Protein AF-D8UCC0-F1 (afdb_monomer_lite)

Foldseek 3Di:
DDAAEQAAEDEQAEQAEQQQYDANYAEYENHYRYENHEDDEHYAEYEQAQDYENHEEDYQYAEYENANDYEQYAEYEQYADYEQHADYEQYAEYENYADDEQYADDEQYAEYEQYNYYYNYNDYYNHNYYYNHD

Radius of gyration: 13.72 Å; chains: 1; bounding box: 31×26×38 Å

Organism: NCBI:txid3068

pLDDT: mean 90.69, std 4.72, range [57.62, 96.19]

Structure (mmCIF, N/CA/C/O backbone):
data_AF-D8UCC0-F1
#
_entry.id   AF-D8UCC0-F1
#
loop_
_atom_site.group_PDB
_atom_site.id
_atom_site.type_symbol
_atom_site.label_atom_id
_atom_site.label_alt_id
_atom_site.label_comp_id
_atom_site.label_asym_id
_atom_site.label_entity_id
_atom_site.label_seq_id
_atom_site.pdbx_PDB_ins_code
_atom_site.Cartn_x
_atom_site.Cartn_y
_atom_site.Cartn_z
_atom_site.occupancy
_atom_site.B_iso_or_equiv
_atom_site.auth_seq_id
_atom_site.auth_comp_id
_atom_site.auth_asym_id
_atom_site.auth_atom_id
_atom_site.pdbx_PDB_model_num
ATOM 1 N N . VAL A 1 1 ? -6.027 12.493 14.017 1.00 57.62 1 VAL A N 1
ATOM 2 C CA . VAL A 1 1 ? -4.612 12.749 14.387 1.00 57.62 1 VAL A CA 1
ATOM 3 C C . VAL A 1 1 ? -4.186 11.869 15.544 1.00 57.62 1 VAL A C 1
ATOM 5 O O . VAL A 1 1 ? -4.308 12.263 16.698 1.00 57.62 1 VAL A O 1
ATOM 8 N N . THR A 1 2 ? -3.710 10.662 15.244 1.00 75.06 2 THR A N 1
ATOM 9 C CA . THR A 1 2 ? -3.069 9.787 16.236 1.00 75.06 2 THR A CA 1
ATOM 10 C C . THR A 1 2 ? -1.555 9.950 16.158 1.00 75.06 2 THR A C 1
ATOM 12 O O . THR A 1 2 ? -0.984 9.911 15.066 1.00 75.06 2 THR A O 1
ATOM 15 N N . CYS A 1 3 ? -0.914 10.117 17.313 1.00 74.94 3 CYS A N 1
ATOM 16 C CA . CYS A 1 3 ? 0.534 10.030 17.465 1.00 74.94 3 CYS A CA 1
ATOM 17 C C . CYS A 1 3 ? 0.830 8.862 18.408 1.00 74.94 3 CYS A C 1
ATOM 19 O O . CYS A 1 3 ? 0.301 8.838 19.519 1.00 74.94 3 CYS A O 1
ATOM 21 N N . THR A 1 4 ? 1.638 7.902 17.968 1.00 82.81 4 THR A N 1
ATOM 22 C CA . THR A 1 4 ? 2.013 6.716 18.752 1.00 82.81 4 THR A CA 1
ATOM 23 C C . THR A 1 4 ? 3.527 6.545 18.713 1.00 82.81 4 THR A C 1
ATOM 25 O O . THR A 1 4 ? 4.110 6.526 17.631 1.00 82.81 4 THR A O 1
ATOM 28 N N . THR A 1 5 ? 4.144 6.409 19.880 1.00 87.62 5 THR A N 1
ATOM 29 C CA . THR A 1 5 ? 5.589 6.216 20.058 1.00 87.62 5 THR A CA 1
ATOM 30 C C . THR A 1 5 ? 5.791 5.117 21.096 1.00 87.62 5 THR A C 1
ATOM 32 O O . THR A 1 5 ? 4.956 4.988 21.994 1.00 87.62 5 THR A O 1
ATOM 35 N N . ASP A 1 6 ? 6.857 4.330 20.955 1.00 86.44 6 ASP A N 1
ATOM 36 C CA . ASP A 1 6 ? 7.234 3.233 21.855 1.00 86.44 6 ASP A CA 1
ATOM 37 C C . ASP A 1 6 ? 6.126 2.182 22.039 1.00 86.44 6 ASP A C 1
ATOM 39 O O . ASP A 1 6 ? 5.726 1.847 23.159 1.00 86.44 6 ASP A O 1
ATOM 43 N N . VAL A 1 7 ? 5.599 1.650 20.929 1.00 88.44 7 VAL A N 1
ATOM 44 C CA . VAL A 1 7 ? 4.521 0.652 20.977 1.00 88.44 7 VAL A CA 1
ATOM 45 C C . VAL A 1 7 ? 5.034 -0.739 20.626 1.00 88.44 7 VAL A C 1
ATOM 47 O O . VAL A 1 7 ? 5.481 -1.017 19.516 1.00 88.44 7 VAL A O 1
ATOM 50 N N . THR A 1 8 ? 4.910 -1.669 21.569 1.00 90.19 8 THR A N 1
ATOM 51 C CA . THR A 1 8 ? 5.304 -3.066 21.353 1.00 90.19 8 THR A 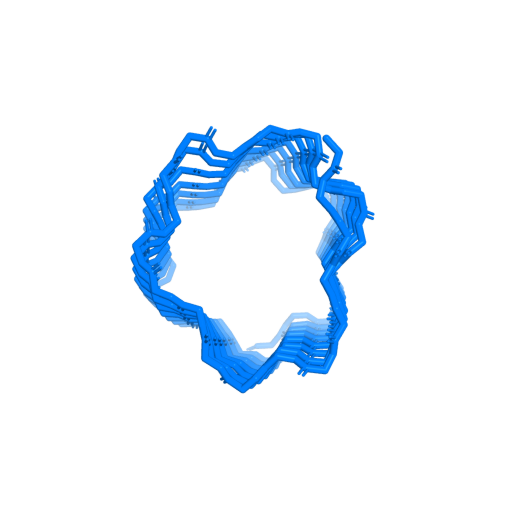CA 1
ATOM 52 C C . THR A 1 8 ? 4.340 -3.791 20.415 1.00 90.19 8 THR A C 1
ATOM 54 O O . THR A 1 8 ? 4.768 -4.451 19.467 1.00 90.19 8 THR A O 1
ATOM 57 N N . HIS A 1 9 ? 3.034 -3.644 20.639 1.00 87.00 9 HIS A N 1
ATOM 58 C CA . HIS A 1 9 ? 2.003 -4.365 19.898 1.00 87.00 9 HIS A CA 1
ATOM 59 C C . HIS A 1 9 ? 0.778 -3.499 19.636 1.00 87.00 9 HIS A C 1
ATOM 61 O O . HIS A 1 9 ? 0.175 -2.976 20.569 1.00 87.00 9 HIS A O 1
ATOM 67 N N . ILE A 1 10 ? 0.377 -3.421 18.368 1.00 89.38 10 ILE A N 1
ATOM 68 C CA . ILE A 1 10 ? -0.921 -2.892 17.948 1.00 89.38 10 ILE A CA 1
ATOM 69 C C . ILE A 1 10 ? -1.621 -3.952 17.098 1.00 89.38 10 ILE A C 1
ATOM 71 O O . ILE A 1 10 ? -1.012 -4.523 16.194 1.00 89.38 10 ILE A O 1
ATOM 75 N N . THR A 1 11 ? -2.887 -4.224 17.393 1.00 89.88 11 THR A N 1
ATOM 76 C CA . THR A 1 11 ? -3.728 -5.157 16.633 1.00 89.88 11 THR A CA 1
ATOM 77 C C . THR A 1 11 ? -5.053 -4.486 16.283 1.00 89.88 11 THR A C 1
ATOM 79 O O . THR A 1 11 ? -5.450 -3.513 16.931 1.00 89.88 11 THR A O 1
ATOM 82 N N . ASP A 1 12 ? -5.730 -5.001 15.258 1.00 87.38 12 ASP A N 1
ATOM 83 C CA . ASP A 1 12 ? -7.105 -4.640 14.887 1.00 87.38 12 ASP A CA 1
ATOM 84 C C . ASP A 1 12 ? -7.328 -3.144 14.580 1.00 87.38 12 ASP A C 1
ATOM 86 O O . ASP A 1 12 ? -8.389 -2.572 14.866 1.00 87.38 12 ASP A O 1
ATOM 90 N N . ILE A 1 13 ? -6.345 -2.473 13.965 1.00 88.38 13 ILE A N 1
ATOM 91 C CA . ILE A 1 13 ? -6.499 -1.064 13.577 1.00 88.38 13 ILE A CA 1
ATOM 92 C C . ILE A 1 13 ? -7.522 -0.969 12.448 1.00 88.38 13 ILE A C 1
ATOM 94 O O . ILE A 1 13 ? -7.273 -1.391 11.322 1.00 88.38 13 ILE A O 1
ATOM 98 N N . THR A 1 14 ? -8.663 -0.342 12.720 1.00 89.38 14 THR A N 1
ATOM 99 C CA . THR A 1 14 ? -9.748 -0.211 11.744 1.00 89.38 14 THR A CA 1
ATOM 100 C C . THR A 1 14 ? -10.145 1.246 11.544 1.00 89.38 14 THR A C 1
ATOM 102 O O . THR A 1 14 ? -10.482 1.931 12.504 1.00 89.38 14 THR A O 1
ATOM 105 N N . ARG A 1 15 ? -10.197 1.698 10.281 1.00 87.81 15 ARG A N 1
ATOM 106 C CA . ARG A 1 15 ? -10.675 3.041 9.876 1.00 87.81 15 ARG A CA 1
ATOM 107 C C . ARG A 1 15 ? -9.924 4.192 10.559 1.00 87.81 15 ARG A C 1
ATOM 109 O O . ARG A 1 15 ? -10.553 5.141 11.022 1.00 87.81 15 ARG A O 1
ATOM 116 N N . ASN A 1 16 ? -8.600 4.106 10.631 1.00 88.12 16 ASN A N 1
ATOM 117 C CA . ASN A 1 16 ? -7.801 5.186 11.198 1.00 88.12 16 ASN A CA 1
ATOM 118 C C . ASN A 1 16 ? -7.526 6.267 10.139 1.00 88.12 16 ASN A C 1
ATOM 120 O O . ASN A 1 16 ? -7.152 5.940 9.013 1.00 88.12 16 ASN A O 1
ATOM 124 N N . THR A 1 17 ? -7.708 7.535 10.501 1.00 88.44 17 THR A N 1
ATOM 125 C CA . THR A 1 17 ? -7.497 8.690 9.616 1.00 88.44 17 THR A CA 1
ATOM 126 C C . THR A 1 17 ? -6.574 9.709 10.280 1.00 88.44 17 THR A C 1
ATOM 128 O O . THR A 1 17 ? -6.525 9.827 11.513 1.00 88.44 17 THR A O 1
ATOM 131 N N . ASP A 1 18 ? -5.850 10.468 9.461 1.00 87.75 18 ASP A N 1
ATOM 132 C CA . ASP A 1 18 ? -4.891 11.491 9.885 1.00 87.75 18 ASP A CA 1
ATOM 133 C C . ASP A 1 18 ? -3.791 10.927 10.809 1.00 87.75 18 ASP A C 1
ATOM 135 O O . ASP A 1 18 ? -3.596 11.391 11.938 1.00 87.75 18 ASP A O 1
ATOM 139 N N . VAL A 1 19 ? -3.068 9.891 10.386 1.00 89.00 19 VAL A N 1
ATOM 140 C CA . VAL A 1 19 ? -1.969 9.316 11.181 1.00 89.00 19 VAL A CA 1
ATOM 141 C C . VAL A 1 19 ? -0.700 10.129 10.955 1.00 89.00 19 VAL A C 1
ATOM 143 O O . VAL A 1 19 ? 0.010 9.949 9.971 1.00 89.00 19 VAL A O 1
ATOM 146 N N . ASN A 1 20 ? -0.378 11.038 11.875 1.00 84.12 20 ASN A N 1
ATOM 147 C CA . ASN A 1 20 ? 0.717 11.982 11.636 1.00 84.12 20 ASN A CA 1
ATOM 148 C C . ASN A 1 20 ? 2.104 11.435 11.975 1.00 84.12 20 ASN A C 1
ATOM 150 O O . ASN A 1 20 ? 3.084 11.786 11.315 1.00 84.12 20 ASN A O 1
ATOM 154 N N . ARG A 1 21 ? 2.215 10.652 13.050 1.00 84.44 21 ARG A N 1
ATOM 155 C CA . ARG A 1 21 ? 3.510 10.184 13.541 1.00 84.44 21 ARG A CA 1
ATOM 156 C C . ARG A 1 21 ? 3.360 8.868 14.286 1.00 84.44 21 ARG A C 1
ATOM 158 O O . ARG A 1 21 ? 2.817 8.836 15.388 1.00 84.44 21 ARG A O 1
ATOM 165 N N . THR A 1 22 ? 3.919 7.827 13.697 1.00 89.75 22 THR A N 1
ATOM 166 C CA . THR A 1 22 ? 4.081 6.524 14.328 1.00 89.75 22 THR A CA 1
ATOM 167 C C . THR A 1 22 ? 5.564 6.182 14.317 1.00 89.75 22 THR A C 1
ATOM 169 O O . THR A 1 22 ? 6.159 6.122 13.243 1.00 89.75 22 THR A O 1
ATOM 172 N N . THR A 1 23 ? 6.163 6.044 15.499 1.00 90.94 23 THR A N 1
ATOM 173 C CA . THR A 1 23 ? 7.580 5.680 15.662 1.00 90.94 23 THR A CA 1
ATOM 174 C C . THR A 1 23 ? 7.728 4.527 16.642 1.00 90.94 23 THR A C 1
ATOM 176 O O . THR A 1 23 ? 6.851 4.322 17.485 1.00 90.94 23 THR A O 1
ATOM 179 N N . ASP A 1 24 ? 8.829 3.789 16.524 1.00 89.50 24 ASP A N 1
ATOM 180 C CA . ASP A 1 24 ? 9.244 2.749 17.470 1.00 89.50 24 ASP A CA 1
ATOM 181 C C . ASP A 1 24 ? 8.163 1.677 17.678 1.00 89.50 24 ASP A C 1
ATOM 183 O O . ASP A 1 24 ? 7.764 1.359 18.803 1.00 89.50 24 ASP A O 1
ATOM 187 N N . VAL A 1 25 ? 7.637 1.139 16.569 1.00 92.12 25 VAL A N 1
ATOM 188 C CA . VAL A 1 25 ? 6.594 0.106 16.611 1.00 92.12 25 VAL A CA 1
ATOM 189 C C . VAL A 1 25 ? 7.186 -1.267 16.342 1.00 92.12 25 VAL A C 1
ATOM 191 O O . VAL A 1 25 ? 7.654 -1.573 15.245 1.00 92.12 25 VAL A O 1
ATOM 194 N N . THR A 1 26 ? 7.117 -2.150 17.337 1.00 91.62 26 THR A N 1
ATOM 195 C CA . THR A 1 26 ? 7.675 -3.502 17.189 1.00 91.62 26 THR A CA 1
ATOM 196 C C . THR A 1 26 ? 6.777 -4.391 16.327 1.00 91.62 26 THR A C 1
ATOM 198 O O . THR A 1 26 ? 7.259 -5.057 15.409 1.00 91.62 26 THR A O 1
ATOM 201 N N . ARG A 1 27 ? 5.462 -4.423 16.581 1.00 88.12 27 ARG A N 1
ATOM 202 C CA . ARG A 1 27 ? 4.534 -5.235 15.783 1.00 88.12 27 ARG A CA 1
ATOM 203 C C . ARG A 1 27 ? 3.187 -4.556 15.589 1.00 88.12 27 ARG A C 1
ATOM 205 O O . ARG A 1 27 ? 2.539 -4.177 16.560 1.00 88.12 27 ARG A O 1
ATOM 212 N N . THR A 1 28 ? 2.742 -4.507 14.339 1.00 92.25 28 THR A N 1
ATOM 213 C CA . THR A 1 28 ? 1.371 -4.141 13.969 1.00 92.25 28 THR A CA 1
ATOM 214 C C . THR A 1 28 ? 0.732 -5.271 13.169 1.00 92.25 28 THR A C 1
ATOM 216 O O . THR A 1 28 ? 1.350 -5.749 12.218 1.00 92.25 28 THR A O 1
ATOM 219 N N . THR A 1 29 ? -0.477 -5.696 13.533 1.00 92.19 29 THR A N 1
ATOM 220 C CA . THR A 1 29 ? -1.269 -6.662 12.749 1.00 92.19 29 THR A CA 1
ATOM 221 C C . THR A 1 29 ? -2.674 -6.139 12.471 1.00 92.19 29 THR A C 1
ATOM 223 O O . THR A 1 29 ? -3.164 -5.256 13.182 1.00 92.19 29 THR A O 1
ATOM 226 N N . ASP A 1 30 ? -3.311 -6.684 11.435 1.00 89.06 30 ASP A N 1
ATOM 227 C CA . ASP A 1 30 ? -4.724 -6.466 11.106 1.00 89.06 30 ASP A CA 1
ATOM 228 C C . ASP A 1 30 ? -5.071 -4.986 10.867 1.00 89.06 30 ASP A C 1
ATOM 230 O O . ASP A 1 30 ? -6.000 -4.425 11.456 1.00 89.06 30 ASP A O 1
ATOM 234 N N . VAL A 1 31 ? -4.307 -4.321 9.993 1.00 91.94 31 VAL A N 1
ATOM 235 C CA . VAL A 1 31 ? -4.528 -2.908 9.654 1.00 91.94 31 VAL A CA 1
ATOM 236 C C . VAL A 1 31 ? -5.478 -2.791 8.474 1.00 91.94 31 VAL A C 1
ATOM 238 O O . VAL A 1 31 ? -5.161 -3.108 7.322 1.00 91.94 31 VAL A O 1
ATOM 241 N N . THR A 1 32 ? -6.657 -2.240 8.742 1.00 90.88 32 THR A N 1
ATOM 242 C CA . THR A 1 32 ? -7.693 -2.041 7.739 1.00 90.88 32 THR A CA 1
ATOM 243 C C . THR A 1 32 ? -8.077 -0.570 7.600 1.00 90.88 32 THR A C 1
ATOM 245 O O . THR A 1 32 ? -8.506 0.100 8.540 1.00 90.88 32 THR A O 1
ATOM 248 N N . ARG A 1 33 ? -8.023 -0.076 6.356 1.00 89.69 33 ARG A N 1
ATOM 249 C CA . ARG A 1 33 ? -8.525 1.250 5.955 1.00 89.69 33 ARG A CA 1
ATOM 250 C C . ARG A 1 33 ? -7.857 2.402 6.713 1.00 89.69 33 ARG A C 1
ATOM 252 O O . ARG A 1 33 ? -8.537 3.160 7.399 1.00 89.69 33 ARG A O 1
ATOM 259 N N . THR A 1 34 ? -6.554 2.534 6.547 1.00 92.00 34 THR A N 1
ATOM 260 C CA . THR A 1 34 ? -5.772 3.694 6.982 1.00 92.00 34 THR A CA 1
ATOM 261 C C . THR A 1 34 ? -5.720 4.747 5.875 1.00 92.00 34 THR A C 1
ATOM 263 O O . THR A 1 34 ? -5.454 4.402 4.723 1.00 92.00 34 THR A O 1
ATOM 266 N N . THR A 1 35 ? -5.981 6.011 6.205 1.00 91.50 35 THR A N 1
ATOM 267 C CA . THR A 1 35 ? -5.831 7.150 5.277 1.00 91.50 35 THR A CA 1
ATOM 268 C C . THR A 1 35 ? -5.026 8.271 5.922 1.00 91.50 35 THR A C 1
ATOM 270 O O . THR A 1 35 ? -4.943 8.349 7.153 1.00 91.50 35 THR A O 1
ATOM 273 N N . ASP A 1 36 ? -4.445 9.130 5.087 1.00 90.00 36 ASP A N 1
ATOM 274 C CA . ASP A 1 36 ? -3.747 10.354 5.494 1.00 90.00 36 ASP A CA 1
ATOM 275 C C . ASP A 1 36 ? -2.600 10.064 6.475 1.00 90.00 36 ASP A C 1
ATOM 277 O O . ASP A 1 36 ? -2.567 10.537 7.616 1.00 90.00 36 ASP A O 1
ATOM 281 N N . VAL A 1 37 ? -1.666 9.212 6.046 1.00 92.56 37 VAL A N 1
ATOM 282 C CA . VAL A 1 37 ? -0.519 8.788 6.854 1.00 92.56 37 VAL A CA 1
ATOM 283 C C . VAL A 1 37 ? 0.691 9.657 6.523 1.00 92.56 37 VAL A C 1
ATOM 285 O O . VAL A 1 37 ? 1.337 9.498 5.488 1.00 92.56 37 VAL A O 1
ATOM 288 N N . THR A 1 38 ? 1.062 10.556 7.427 1.00 91.75 38 THR A N 1
ATOM 289 C CA . THR A 1 38 ? 2.165 11.494 7.183 1.00 91.75 38 THR A CA 1
ATOM 290 C C . THR A 1 38 ? 3.530 10.854 7.423 1.00 91.75 38 THR A C 1
ATOM 292 O O . THR A 1 38 ? 4.461 11.060 6.640 1.00 91.75 38 THR A O 1
ATOM 295 N N . ARG A 1 39 ? 3.698 10.095 8.516 1.00 89.25 39 ARG A N 1
ATOM 296 C CA . ARG A 1 39 ? 5.012 9.541 8.864 1.00 89.25 39 ARG A CA 1
ATOM 297 C C . ARG A 1 39 ? 4.942 8.271 9.701 1.00 89.25 39 ARG A C 1
ATOM 299 O O . ARG A 1 39 ? 4.458 8.297 10.833 1.00 89.25 39 ARG A O 1
ATOM 306 N N . ILE A 1 40 ? 5.527 7.210 9.160 1.00 92.38 40 ILE A N 1
ATOM 307 C CA . ILE A 1 40 ? 5.826 5.961 9.860 1.00 92.38 40 ILE A CA 1
ATOM 308 C C . ILE A 1 40 ? 7.344 5.760 9.831 1.00 92.38 40 ILE A C 1
ATOM 310 O O . ILE A 1 40 ? 7.958 5.884 8.770 1.00 92.38 40 ILE A O 1
ATOM 314 N N . THR A 1 41 ? 7.945 5.501 10.988 1.00 92.38 41 THR A N 1
ATOM 315 C CA . THR A 1 41 ? 9.396 5.303 11.145 1.00 92.38 41 THR A CA 1
ATOM 316 C C . THR A 1 41 ? 9.647 4.191 12.162 1.00 92.38 41 THR A C 1
ATOM 318 O O . THR A 1 41 ? 8.804 3.970 13.032 1.00 92.38 41 THR A O 1
ATOM 321 N N . ASP A 1 42 ? 10.776 3.496 12.048 1.00 91.31 42 ASP A N 1
ATOM 322 C CA . ASP A 1 42 ? 11.243 2.487 13.007 1.00 91.31 42 ASP A CA 1
ATOM 323 C C . ASP A 1 42 ? 10.212 1.376 13.271 1.00 91.31 42 ASP A C 1
ATOM 325 O O . ASP A 1 42 ? 9.805 1.120 14.410 1.00 91.31 42 ASP A O 1
ATOM 329 N N . VAL A 1 43 ? 9.748 0.714 12.202 1.00 93.62 43 VAL A N 1
ATOM 330 C CA . VAL A 1 43 ? 8.777 -0.384 12.321 1.00 93.62 43 VAL A CA 1
ATOM 331 C C . VAL A 1 43 ? 9.429 -1.731 12.060 1.00 93.62 43 VAL A C 1
ATOM 333 O O . VAL A 1 43 ? 9.878 -2.043 10.957 1.00 93.62 43 VAL A O 1
ATOM 336 N N . THR A 1 44 ? 9.422 -2.592 13.076 1.00 94.06 44 THR A N 1
ATOM 33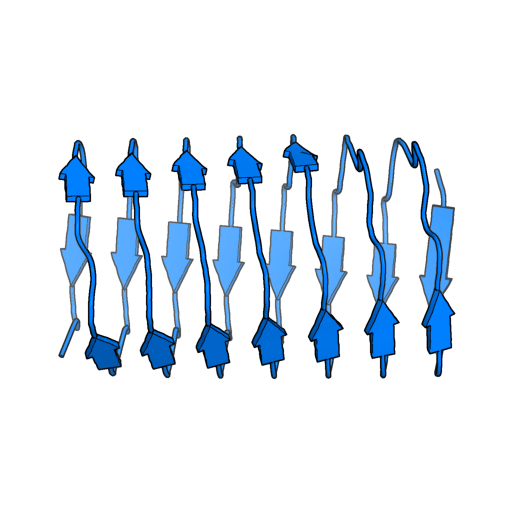7 C CA . THR A 1 44 ? 10.041 -3.918 12.953 1.00 94.06 44 THR A CA 1
ATOM 338 C C . THR A 1 44 ? 9.168 -4.885 12.148 1.00 94.06 44 THR A C 1
ATOM 340 O O . THR A 1 44 ? 9.673 -5.601 11.283 1.00 94.06 44 THR A O 1
ATOM 343 N N . CYS A 1 45 ? 7.858 -4.937 12.400 1.00 89.88 45 CYS A N 1
ATOM 344 C CA . CYS A 1 45 ? 6.972 -5.870 11.706 1.00 89.88 45 CYS A CA 1
ATOM 345 C C . CYS A 1 45 ? 5.571 -5.297 11.485 1.00 89.88 45 CYS A C 1
ATOM 347 O O . CYS A 1 45 ? 4.914 -4.860 12.432 1.00 89.88 45 CYS A O 1
ATOM 349 N N . ILE A 1 46 ? 5.088 -5.397 10.248 1.00 93.62 46 ILE A N 1
ATOM 350 C CA . ILE A 1 46 ? 3.694 -5.146 9.870 1.00 93.62 46 ILE A CA 1
ATOM 351 C C . ILE A 1 46 ? 3.154 -6.380 9.143 1.00 93.62 46 ILE A C 1
ATOM 353 O O . ILE A 1 46 ? 3.817 -6.911 8.250 1.00 93.62 46 ILE A O 1
ATOM 357 N N . THR A 1 47 ? 1.960 -6.826 9.515 1.00 93.62 47 THR A N 1
ATOM 358 C CA . THR A 1 47 ? 1.276 -7.960 8.878 1.00 93.62 47 THR A CA 1
ATOM 359 C C . THR A 1 47 ? -0.190 -7.609 8.628 1.00 93.62 47 THR A C 1
ATOM 361 O O . THR A 1 47 ? -0.760 -6.806 9.369 1.00 93.62 47 THR A O 1
ATOM 364 N N . ASP A 1 48 ? -0.779 -8.180 7.577 1.00 91.81 48 ASP A N 1
ATOM 365 C CA . ASP A 1 48 ? -2.201 -8.060 7.231 1.00 91.81 48 ASP A CA 1
ATOM 366 C C . ASP A 1 48 ? -2.663 -6.611 6.991 1.00 91.81 48 ASP A C 1
ATOM 368 O O . ASP A 1 48 ? -3.497 -6.056 7.712 1.00 91.81 48 ASP A O 1
ATOM 372 N N . VAL A 1 49 ? -2.131 -5.972 5.943 1.00 94.62 49 VAL A N 1
ATOM 373 C CA . VAL A 1 49 ? -2.511 -4.603 5.552 1.00 94.62 49 VAL A CA 1
ATOM 374 C C . VAL A 1 49 ? -3.437 -4.641 4.348 1.00 94.62 49 VAL A C 1
ATOM 376 O O . VAL A 1 49 ? -3.008 -4.823 3.207 1.00 94.62 49 VAL A O 1
ATOM 379 N N . THR A 1 50 ? -4.731 -4.404 4.555 1.00 93.31 50 THR A N 1
ATOM 380 C CA . THR A 1 50 ? -5.686 -4.520 3.441 1.00 93.31 50 THR A CA 1
ATOM 381 C C . THR A 1 50 ? -5.746 -3.260 2.575 1.00 93.31 50 THR A C 1
ATOM 383 O O . THR A 1 50 ? -5.906 -3.345 1.355 1.00 93.31 50 THR A O 1
ATOM 386 N N . ARG A 1 51 ? -5.708 -2.067 3.184 1.00 90.44 51 ARG A N 1
ATOM 387 C CA . ARG A 1 51 ? -5.908 -0.790 2.477 1.00 90.44 51 ARG A CA 1
ATOM 388 C C . ARG A 1 51 ? -5.242 0.365 3.215 1.00 90.44 51 ARG A C 1
ATOM 390 O O . ARG A 1 51 ? -5.764 0.767 4.254 1.00 90.44 51 ARG A O 1
ATOM 397 N N . THR A 1 52 ? -4.230 0.947 2.586 1.00 93.38 52 THR A N 1
ATOM 398 C CA . THR A 1 52 ? -3.631 2.222 2.993 1.00 93.38 52 THR A CA 1
ATOM 399 C C . THR A 1 52 ? -3.655 3.191 1.814 1.00 93.38 52 THR A C 1
ATOM 401 O O . THR A 1 52 ? -3.337 2.782 0.695 1.00 93.38 52 THR A O 1
ATOM 404 N N . THR A 1 53 ? -4.064 4.437 2.043 1.00 93.62 53 THR A N 1
ATOM 405 C CA . THR A 1 53 ? -4.023 5.513 1.037 1.00 93.62 53 THR A CA 1
ATOM 406 C C . THR A 1 53 ? -3.351 6.754 1.608 1.00 93.62 53 THR A C 1
ATOM 408 O O . THR A 1 53 ? -3.291 6.913 2.831 1.00 93.62 53 THR A O 1
ATOM 411 N N . ASP A 1 54 ? -2.855 7.614 0.720 1.00 92.69 54 ASP A N 1
ATOM 412 C CA . ASP A 1 54 ? -2.325 8.941 1.047 1.00 92.69 54 ASP A CA 1
ATOM 413 C C . ASP A 1 54 ? -1.165 8.869 2.050 1.00 92.69 54 ASP A C 1
ATOM 415 O O . ASP A 1 54 ? -1.209 9.416 3.156 1.00 92.69 54 ASP A O 1
ATOM 419 N N . VAL A 1 55 ? -0.114 8.135 1.673 1.00 95.00 55 VAL A N 1
ATOM 420 C CA . VAL A 1 55 ? 1.065 7.931 2.518 1.00 95.00 55 VAL A CA 1
ATOM 421 C C . VAL A 1 55 ? 2.188 8.863 2.092 1.00 95.00 55 VAL A C 1
ATOM 423 O O . VAL A 1 55 ? 2.789 8.719 1.029 1.00 95.00 55 VAL A O 1
ATOM 426 N N . THR A 1 56 ? 2.552 9.799 2.959 1.00 94.81 56 THR A N 1
ATOM 427 C CA . THR A 1 56 ? 3.642 10.733 2.659 1.00 94.81 56 THR A CA 1
ATOM 428 C C . THR A 1 56 ? 5.012 10.075 2.837 1.00 94.81 56 THR A C 1
ATOM 430 O O . THR A 1 56 ? 5.891 10.234 1.990 1.00 94.81 56 THR A O 1
ATOM 433 N N . CYS A 1 57 ? 5.237 9.341 3.930 1.00 91.06 57 CYS A N 1
ATOM 434 C CA . CYS A 1 57 ? 6.559 8.786 4.214 1.00 91.06 57 CYS A CA 1
ATOM 435 C C . CYS A 1 57 ? 6.507 7.510 5.059 1.00 91.06 57 CYS A C 1
ATOM 437 O O . CYS A 1 57 ? 5.942 7.505 6.156 1.00 91.06 57 CYS A O 1
ATOM 439 N N . ILE A 1 58 ? 7.191 6.472 4.577 1.00 94.69 58 ILE A N 1
ATOM 440 C CA . ILE A 1 58 ? 7.530 5.254 5.320 1.00 94.69 58 ILE A CA 1
ATOM 441 C C . ILE A 1 58 ? 9.052 5.111 5.314 1.00 94.69 58 ILE A C 1
ATOM 443 O O . ILE A 1 58 ? 9.669 5.196 4.251 1.00 94.69 58 ILE A O 1
ATOM 447 N N . MET A 1 59 ? 9.638 4.923 6.492 1.00 94.69 59 MET A N 1
ATOM 448 C CA . MET A 1 59 ? 11.079 4.757 6.685 1.00 94.69 59 MET A CA 1
ATOM 449 C C . MET A 1 59 ? 11.366 3.625 7.672 1.00 94.69 59 MET A C 1
ATOM 451 O O . MET A 1 59 ? 10.544 3.365 8.554 1.00 94.69 59 MET A O 1
ATOM 455 N N . ASP A 1 60 ? 12.529 2.992 7.526 1.00 93.19 60 ASP A N 1
ATOM 456 C CA . ASP A 1 60 ? 13.095 2.036 8.483 1.00 93.19 60 ASP A CA 1
ATOM 457 C C . ASP A 1 60 ? 12.149 0.865 8.797 1.00 93.19 60 ASP A C 1
ATOM 459 O O . ASP A 1 60 ? 11.817 0.572 9.950 1.00 93.19 60 ASP A O 1
ATOM 463 N N . VAL A 1 61 ? 11.672 0.192 7.744 1.00 95.69 61 VAL A N 1
ATOM 464 C CA . VAL A 1 61 ? 10.761 -0.951 7.882 1.00 95.69 61 VAL A CA 1
ATOM 465 C C . VAL A 1 61 ? 11.514 -2.255 7.689 1.00 95.69 61 VAL A C 1
ATOM 467 O O . VAL A 1 61 ? 11.951 -2.606 6.591 1.00 95.69 61 VAL A O 1
ATOM 470 N N . THR A 1 62 ? 11.615 -3.041 8.758 1.00 95.50 62 THR A N 1
ATOM 471 C CA . THR A 1 62 ? 12.336 -4.319 8.691 1.00 95.50 62 THR A CA 1
ATOM 472 C C . THR A 1 62 ? 11.529 -5.378 7.937 1.00 95.50 62 THR A C 1
ATOM 474 O O . THR A 1 62 ? 12.064 -6.064 7.064 1.00 95.50 62 THR A O 1
ATOM 477 N N . ARG A 1 63 ? 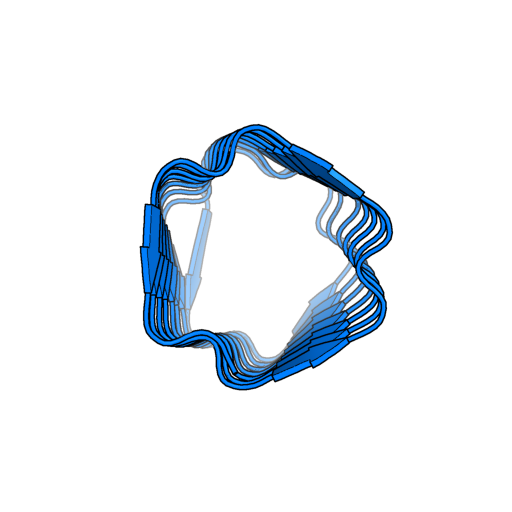10.234 -5.537 8.241 1.00 92.38 63 ARG A N 1
ATOM 478 C CA . ARG A 1 63 ? 9.399 -6.556 7.593 1.00 92.38 63 ARG A CA 1
ATOM 479 C C . ARG A 1 63 ? 7.956 -6.113 7.390 1.00 92.38 63 ARG A C 1
ATOM 481 O O . ARG A 1 63 ? 7.292 -5.684 8.331 1.00 92.38 63 ARG A O 1
ATOM 488 N N . THR A 1 64 ? 7.459 -6.326 6.177 1.00 94.88 64 THR A N 1
ATOM 489 C CA . THR A 1 64 ? 6.036 -6.242 5.820 1.00 94.88 64 THR A CA 1
ATOM 490 C C . THR A 1 64 ? 5.595 -7.528 5.133 1.00 94.88 64 THR A C 1
ATOM 492 O O . THR A 1 64 ? 6.334 -8.091 4.322 1.00 94.88 64 THR A O 1
ATOM 495 N N . THR A 1 65 ? 4.405 -8.008 5.479 1.00 94.81 65 THR A N 1
ATOM 496 C CA . THR A 1 65 ? 3.817 -9.224 4.905 1.00 94.81 65 THR A CA 1
ATOM 497 C C . THR A 1 65 ? 2.318 -9.013 4.703 1.00 94.81 65 THR A C 1
ATOM 499 O O . THR A 1 65 ? 1.704 -8.260 5.463 1.00 94.81 65 THR A O 1
ATOM 502 N N . ASP A 1 66 ? 1.751 -9.644 3.676 1.00 92.94 66 ASP A N 1
ATOM 503 C CA . ASP A 1 66 ? 0.315 -9.639 3.370 1.00 92.94 66 ASP A CA 1
ATOM 504 C C . ASP A 1 66 ? -0.255 -8.232 3.127 1.00 92.94 66 ASP A C 1
ATOM 506 O O . ASP A 1 66 ? -1.192 -7.760 3.779 1.00 92.94 66 ASP A O 1
ATOM 510 N N . VAL A 1 67 ? 0.322 -7.526 2.153 1.00 95.81 67 VAL A N 1
ATOM 511 C CA . VAL A 1 67 ? -0.119 -6.181 1.769 1.00 95.81 67 VAL A CA 1
ATOM 512 C C . VAL A 1 67 ? -1.049 -6.272 0.564 1.00 95.81 67 VAL A C 1
ATOM 514 O O . VAL A 1 67 ? -0.630 -6.421 -0.584 1.00 95.81 67 VAL A O 1
ATOM 517 N N . THR A 1 68 ? -2.351 -6.111 0.790 1.00 95.50 68 THR A N 1
ATOM 518 C CA . THR A 1 68 ? -3.334 -6.199 -0.298 1.00 95.50 68 THR A CA 1
ATOM 519 C C . THR A 1 68 ? -3.336 -4.949 -1.177 1.00 95.50 68 THR A C 1
ATOM 521 O O . THR A 1 68 ? -3.447 -5.045 -2.404 1.00 95.50 68 THR A O 1
ATOM 524 N N . ARG A 1 69 ? -3.279 -3.752 -0.577 1.00 92.00 69 ARG A N 1
ATOM 525 C CA . ARG A 1 69 ? -3.356 -2.509 -1.347 1.00 92.00 69 ARG A CA 1
ATOM 526 C C . ARG A 1 69 ? -2.736 -1.306 -0.656 1.00 92.00 69 ARG A C 1
ATOM 528 O O . ARG A 1 69 ? -3.198 -0.898 0.410 1.00 92.00 69 ARG A O 1
ATOM 535 N N . ILE A 1 70 ? -1.828 -0.656 -1.374 1.00 94.69 70 ILE A N 1
ATOM 536 C CA . ILE A 1 70 ? -1.312 0.672 -1.049 1.00 94.69 70 ILE A CA 1
ATOM 537 C C . ILE A 1 70 ? -1.475 1.580 -2.275 1.00 94.69 70 ILE A C 1
ATOM 539 O O . ILE A 1 70 ? -1.170 1.157 -3.393 1.00 94.69 70 ILE A O 1
ATOM 543 N N . THR A 1 71 ? -1.989 2.793 -2.073 1.00 94.06 71 THR A N 1
ATOM 544 C CA . THR A 1 71 ? -2.056 3.833 -3.113 1.00 94.06 71 THR A CA 1
ATOM 545 C C . THR A 1 71 ? -1.499 5.155 -2.601 1.00 94.06 71 THR A C 1
ATOM 547 O O . THR A 1 71 ? -1.491 5.388 -1.390 1.00 94.06 71 THR A O 1
ATOM 550 N N . ASP A 1 72 ? -1.049 5.995 -3.531 1.00 93.44 72 ASP A N 1
ATOM 551 C CA . ASP A 1 72 ? -0.655 7.384 -3.284 1.00 93.44 72 ASP A CA 1
ATOM 552 C C . ASP A 1 72 ? 0.493 7.492 -2.272 1.00 93.44 72 ASP A C 1
ATOM 554 O O . ASP A 1 72 ? 0.369 8.098 -1.204 1.00 93.44 72 ASP A O 1
ATOM 558 N N . VAL A 1 73 ? 1.627 6.855 -2.588 1.00 96.19 73 VAL A N 1
ATOM 559 C CA . VAL A 1 73 ? 2.813 6.872 -1.722 1.00 96.19 73 VAL A CA 1
ATOM 560 C C . VAL A 1 73 ? 3.852 7.836 -2.256 1.00 96.19 73 VAL A C 1
ATOM 562 O O . VAL A 1 73 ? 4.441 7.632 -3.316 1.00 96.19 73 VAL A O 1
ATOM 565 N N . THR A 1 74 ? 4.167 8.865 -1.479 1.00 96.06 74 THR A N 1
ATOM 566 C CA . THR A 1 74 ? 5.202 9.821 -1.885 1.00 96.06 74 THR A CA 1
ATOM 567 C C . THR A 1 74 ? 6.604 9.234 -1.709 1.00 96.06 74 THR A C 1
ATOM 569 O O . THR A 1 74 ? 7.450 9.372 -2.594 1.00 96.06 74 THR A O 1
ATOM 572 N N . ARG A 1 75 ? 6.886 8.570 -0.581 1.00 92.88 75 ARG A N 1
ATOM 573 C CA . ARG A 1 75 ? 8.230 8.046 -0.308 1.00 92.88 75 ARG A CA 1
ATOM 574 C C . ARG A 1 75 ? 8.240 6.788 0.552 1.00 92.88 75 ARG A C 1
ATOM 576 O O . ARG A 1 75 ? 7.642 6.759 1.627 1.00 92.88 75 ARG A O 1
ATOM 583 N N . ILE A 1 76 ? 9.022 5.813 0.100 1.00 95.38 76 ILE A N 1
ATOM 584 C CA . ILE A 1 76 ? 9.423 4.617 0.843 1.00 95.38 76 ILE A CA 1
ATOM 585 C C . ILE A 1 76 ? 10.953 4.567 0.864 1.00 95.38 76 ILE A C 1
ATOM 587 O O . ILE A 1 76 ? 11.586 4.734 -0.183 1.00 95.38 76 ILE A O 1
ATOM 591 N N . THR A 1 77 ? 11.546 4.375 2.038 1.00 94.81 77 THR A N 1
ATOM 592 C CA . THR A 1 77 ? 13.004 4.271 2.208 1.00 94.81 77 THR A CA 1
ATOM 593 C C . THR A 1 77 ? 13.333 3.209 3.258 1.00 94.81 77 THR A C 1
ATOM 595 O O . THR A 1 77 ? 12.540 3.007 4.179 1.00 94.81 77 THR A O 1
ATOM 598 N N . ASP A 1 78 ? 14.467 2.527 3.099 1.00 93.06 78 ASP A N 1
ATOM 599 C CA . ASP A 1 78 ? 15.018 1.564 4.061 1.00 93.06 78 ASP A CA 1
ATOM 600 C C . ASP A 1 78 ? 14.061 0.406 4.384 1.00 93.06 78 ASP A C 1
ATOM 602 O O . ASP A 1 78 ? 13.683 0.162 5.534 1.00 93.06 78 ASP A O 1
ATOM 606 N N . VAL A 1 79 ? 13.639 -0.330 3.349 1.00 95.44 79 VAL A N 1
ATOM 607 C CA . VAL A 1 79 ? 12.774 -1.506 3.521 1.00 95.44 79 VAL A CA 1
ATOM 608 C C . VAL A 1 79 ? 13.579 -2.784 3.360 1.00 95.44 79 VAL A C 1
ATOM 610 O O . VAL A 1 79 ? 14.022 -3.150 2.272 1.00 95.44 79 VAL A O 1
ATOM 613 N N . THR A 1 80 ? 13.737 -3.529 4.450 1.00 94.50 80 THR A N 1
ATOM 614 C CA . THR A 1 80 ? 14.564 -4.741 4.415 1.00 94.50 80 THR A CA 1
ATOM 615 C C . THR A 1 80 ? 13.834 -5.899 3.730 1.00 94.50 80 THR A C 1
ATOM 617 O O . THR A 1 80 ? 14.421 -6.617 2.921 1.00 94.50 80 THR A O 1
ATOM 620 N N . CYS A 1 81 ? 12.559 -6.127 4.049 1.00 90.88 81 CYS A N 1
ATOM 621 C CA . CYS A 1 81 ? 11.791 -7.250 3.510 1.00 90.88 81 CYS A CA 1
ATOM 622 C C . CYS A 1 81 ? 10.321 -6.887 3.287 1.00 90.88 81 CYS A C 1
ATOM 624 O O . CYS A 1 81 ? 9.623 -6.488 4.222 1.00 90.88 81 CYS A O 1
ATOM 626 N N . THR A 1 82 ? 9.837 -7.133 2.073 1.00 94.00 82 THR A N 1
ATOM 627 C CA . THR A 1 82 ? 8.412 -7.139 1.723 1.00 94.00 82 THR A CA 1
ATOM 628 C C . THR A 1 82 ? 8.045 -8.481 1.091 1.00 94.00 82 THR A C 1
ATOM 630 O O . THR A 1 82 ? 8.826 -9.059 0.327 1.00 94.00 82 THR A O 1
ATOM 633 N N . THR A 1 83 ? 6.884 -9.018 1.450 1.00 94.06 83 THR A N 1
ATOM 634 C CA . THR A 1 83 ? 6.363 -10.279 0.899 1.00 94.06 83 THR A CA 1
ATOM 635 C C . THR A 1 83 ? 4.851 -10.174 0.726 1.00 94.06 83 THR A C 1
ATOM 637 O O . THR A 1 83 ? 4.198 -9.473 1.502 1.00 94.06 83 THR A O 1
ATOM 640 N N . ASP A 1 84 ? 4.314 -10.837 -0.298 1.00 92.56 84 ASP A N 1
ATOM 641 C CA . ASP A 1 84 ? 2.878 -10.922 -0.588 1.00 92.56 84 ASP A CA 1
ATOM 642 C C . ASP A 1 84 ? 2.220 -9.550 -0.808 1.00 92.56 84 ASP A C 1
ATOM 644 O O . ASP A 1 84 ? 1.258 -9.157 -0.140 1.00 92.56 84 ASP A O 1
ATOM 648 N N . VAL A 1 85 ? 2.742 -8.784 -1.773 1.00 95.19 85 VAL A N 1
ATOM 649 C CA . VAL A 1 85 ? 2.176 -7.478 -2.143 1.00 95.19 85 VAL A CA 1
ATOM 650 C C . VAL A 1 85 ? 1.249 -7.640 -3.345 1.00 95.19 85 VAL A C 1
ATOM 652 O O . VAL A 1 85 ? 1.669 -7.789 -4.492 1.00 95.19 85 VAL A O 1
ATOM 655 N N . THR A 1 86 ? -0.060 -7.557 -3.123 1.00 94.38 86 THR A N 1
ATOM 656 C CA . THR A 1 86 ? -1.031 -7.724 -4.216 1.00 94.38 86 THR A CA 1
ATOM 657 C C . THR A 1 86 ? -1.089 -6.495 -5.128 1.00 94.38 86 THR A C 1
ATOM 659 O O . THR A 1 86 ? -1.211 -6.625 -6.351 1.00 94.38 86 THR A O 1
ATOM 662 N N . ARG A 1 87 ? -1.057 -5.281 -4.562 1.00 91.19 87 ARG A N 1
ATOM 663 C CA . ARG A 1 87 ? -1.167 -4.051 -5.355 1.00 91.19 87 ARG A CA 1
ATOM 664 C C . ARG A 1 87 ? -0.507 -2.838 -4.713 1.00 91.19 87 ARG A C 1
ATOM 666 O O . ARG A 1 87 ? -0.917 -2.403 -3.639 1.00 91.19 87 ARG A O 1
ATOM 673 N N . THR A 1 88 ? 0.367 -2.209 -5.481 1.00 93.75 88 THR A N 1
ATOM 674 C CA . THR A 1 88 ? 0.918 -0.874 -5.228 1.00 93.75 88 THR A CA 1
ATOM 675 C C . THR A 1 88 ? 0.644 0.021 -6.433 1.00 93.75 88 THR A C 1
ATOM 677 O O . THR A 1 88 ? 0.772 -0.414 -7.582 1.00 93.75 88 THR A O 1
ATOM 680 N N . THR A 1 89 ? 0.186 1.246 -6.191 1.00 93.31 89 THR A N 1
ATOM 681 C CA . THR A 1 89 ? -0.115 2.225 -7.249 1.00 93.31 89 THR A CA 1
ATOM 682 C C . THR A 1 89 ? 0.301 3.622 -6.798 1.00 93.31 89 THR A C 1
ATOM 684 O O . THR A 1 89 ? 0.248 3.897 -5.598 1.00 93.31 89 THR A O 1
ATOM 687 N N . ASP A 1 90 ? 0.723 4.466 -7.738 1.00 92.69 90 ASP A N 1
ATOM 688 C CA . ASP A 1 90 ? 1.078 5.871 -7.510 1.00 92.69 90 ASP A CA 1
ATOM 689 C C . ASP A 1 90 ? 2.213 6.036 -6.486 1.00 92.69 90 ASP A C 1
ATOM 691 O O . ASP A 1 90 ? 2.076 6.713 -5.464 1.00 92.69 90 ASP A O 1
ATOM 695 N N . VAL A 1 91 ? 3.351 5.377 -6.733 1.00 95.12 91 VAL A N 1
ATOM 696 C CA . VAL A 1 91 ? 4.536 5.485 -5.868 1.00 95.12 91 VAL A CA 1
ATOM 697 C C . VAL A 1 91 ? 5.536 6.458 -6.483 1.00 95.12 91 VAL A C 1
ATOM 699 O O . VAL A 1 91 ? 6.150 6.195 -7.514 1.00 95.12 91 VAL A O 1
ATOM 702 N N . THR A 1 92 ? 5.755 7.602 -5.841 1.00 94.50 92 THR A N 1
ATOM 703 C CA . THR A 1 92 ? 6.683 8.607 -6.383 1.00 94.50 92 THR A CA 1
ATOM 704 C C . THR A 1 92 ? 8.139 8.165 -6.225 1.00 94.50 92 THR A C 1
ATOM 706 O O . THR A 1 92 ? 8.925 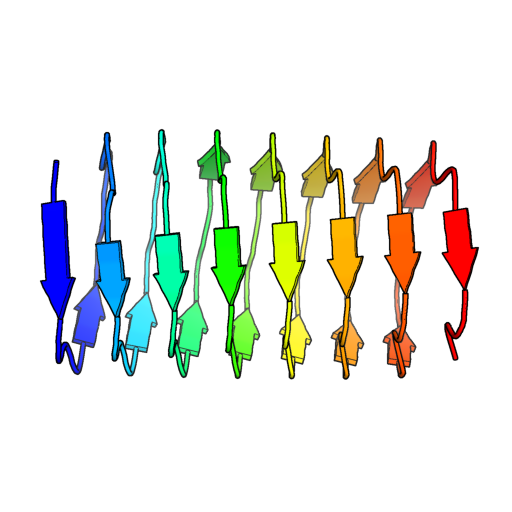8.275 -7.166 1.00 94.50 92 THR A O 1
ATOM 709 N N . ARG A 1 93 ? 8.530 7.650 -5.052 1.00 91.62 93 ARG A N 1
ATOM 710 C CA . ARG A 1 93 ? 9.913 7.223 -4.812 1.00 91.62 93 ARG A CA 1
ATOM 711 C C . ARG A 1 93 ? 10.020 6.013 -3.897 1.00 91.62 93 ARG A C 1
ATOM 713 O O . ARG A 1 93 ? 9.430 5.984 -2.817 1.00 91.62 93 ARG A O 1
ATOM 720 N N . THR A 1 94 ? 10.852 5.064 -4.301 1.00 93.69 94 THR A N 1
ATOM 721 C CA . THR A 1 94 ? 11.276 3.920 -3.496 1.00 93.69 94 THR A CA 1
ATOM 722 C C . THR A 1 94 ? 12.795 3.814 -3.541 1.00 93.69 94 THR A C 1
ATOM 724 O O . THR A 1 94 ? 13.378 3.838 -4.623 1.00 93.69 94 THR A O 1
ATOM 727 N N . THR A 1 95 ? 13.429 3.736 -2.375 1.00 93.38 95 THR A N 1
ATOM 728 C CA . THR A 1 95 ? 14.891 3.654 -2.246 1.00 93.38 95 THR A CA 1
ATOM 729 C C . THR A 1 95 ? 15.260 2.634 -1.171 1.00 93.38 95 THR A C 1
ATOM 731 O O . THR A 1 95 ? 14.484 2.453 -0.230 1.00 93.38 95 THR A O 1
ATOM 734 N N . ASP A 1 96 ? 16.407 1.973 -1.319 1.00 92.12 96 ASP A N 1
ATOM 735 C CA . ASP A 1 96 ? 16.988 1.059 -0.328 1.00 92.12 96 ASP A CA 1
ATOM 736 C C . ASP A 1 96 ? 16.057 -0.109 0.039 1.00 92.12 96 ASP A C 1
ATOM 738 O O . ASP A 1 96 ? 15.707 -0.333 1.202 1.00 92.12 96 ASP A O 1
ATOM 742 N N . VAL A 1 97 ? 15.618 -0.871 -0.970 1.00 93.81 97 VAL A N 1
ATOM 743 C CA . VAL A 1 97 ? 14.781 -2.061 -0.750 1.00 93.81 97 VAL A CA 1
ATOM 744 C C . VAL A 1 97 ? 15.612 -3.325 -0.904 1.00 93.81 97 VAL A C 1
ATOM 746 O O . VAL A 1 97 ? 15.982 -3.734 -2.000 1.00 93.81 97 VAL A O 1
ATOM 749 N N . THR A 1 98 ? 15.889 -4.007 0.204 1.00 92.88 98 THR A N 1
ATOM 750 C CA . THR A 1 98 ? 16.785 -5.174 0.166 1.00 92.88 98 THR A CA 1
ATOM 751 C C . THR A 1 98 ? 16.123 -6.399 -0.465 1.00 92.88 98 THR A C 1
ATOM 753 O O . THR A 1 98 ? 16.770 -7.151 -1.198 1.00 92.88 98 THR A O 1
ATOM 756 N N . ARG A 1 99 ? 14.848 -6.656 -0.151 1.00 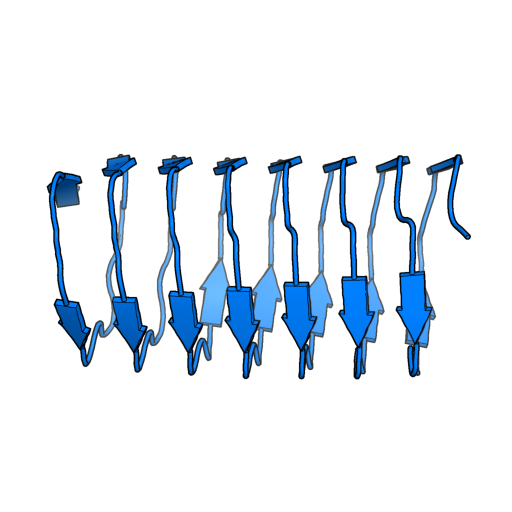89.75 99 ARG A N 1
ATOM 757 C CA . ARG A 1 99 ? 14.120 -7.820 -0.667 1.00 89.75 99 ARG A CA 1
ATOM 758 C C . ARG A 1 99 ? 12.636 -7.550 -0.841 1.00 89.75 99 ARG A C 1
ATOM 760 O O . ARG A 1 99 ? 11.951 -7.185 0.115 1.00 89.75 99 ARG A O 1
ATOM 767 N N . THR A 1 100 ? 12.150 -7.916 -2.016 1.00 92.25 100 THR A N 1
ATOM 768 C CA . THR A 1 100 ? 10.737 -7.923 -2.372 1.00 92.25 100 THR A CA 1
ATOM 769 C C . THR A 1 100 ? 10.398 -9.235 -3.068 1.00 92.25 100 THR A C 1
ATOM 771 O O . THR A 1 100 ? 11.074 -9.622 -4.021 1.00 92.25 100 THR A O 1
ATOM 774 N N . THR A 1 101 ? 9.366 -9.924 -2.588 1.00 92.31 101 THR A N 1
ATOM 775 C CA . THR A 1 101 ? 8.929 -11.224 -3.119 1.00 92.31 101 THR A CA 1
ATOM 776 C C . THR A 1 101 ? 7.406 -11.248 -3.254 1.00 92.31 101 THR A C 1
ATOM 778 O O . THR A 1 101 ? 6.714 -10.596 -2.471 1.00 92.31 101 THR A O 1
ATOM 781 N N . ASP A 1 102 ? 6.896 -11.976 -4.249 1.00 90.69 102 ASP A N 1
ATOM 782 C CA . ASP A 1 102 ? 5.464 -12.189 -4.496 1.00 90.69 102 ASP A CA 1
ATOM 783 C C . ASP A 1 102 ? 4.676 -10.884 -4.700 1.00 90.69 102 ASP A C 1
ATOM 785 O O . ASP A 1 102 ? 3.690 -10.595 -4.014 1.00 90.69 102 ASP A O 1
ATOM 789 N N . VAL A 1 103 ? 5.104 -10.062 -5.669 1.00 92.75 103 VAL A N 1
ATOM 790 C CA . VAL A 1 103 ? 4.364 -8.842 -6.030 1.00 92.75 103 VAL A CA 1
ATOM 791 C C . VAL A 1 103 ? 3.487 -9.074 -7.246 1.00 92.75 103 VAL A C 1
ATOM 793 O O . VAL A 1 103 ? 3.949 -9.217 -8.378 1.00 92.75 103 VAL A O 1
ATOM 796 N N . THR A 1 104 ? 2.175 -9.036 -7.049 1.00 92.69 104 THR A N 1
ATOM 797 C CA . THR A 1 104 ? 1.240 -9.270 -8.155 1.00 92.69 104 THR A CA 1
ATOM 798 C C . THR A 1 104 ? 1.178 -8.076 -9.108 1.00 92.69 104 THR A C 1
ATOM 800 O O . THR A 1 104 ? 1.141 -8.255 -10.328 1.00 92.69 104 THR A O 1
ATOM 803 N N . ARG A 1 105 ? 1.139 -6.843 -8.583 1.00 89.62 105 ARG A N 1
ATOM 804 C CA . ARG A 1 105 ? 1.001 -5.643 -9.415 1.00 89.62 105 ARG A CA 1
ATOM 805 C C . ARG A 1 105 ? 1.628 -4.395 -8.807 1.00 89.62 105 ARG A C 1
ATOM 807 O O . ARG A 1 105 ? 1.237 -3.975 -7.722 1.00 89.62 105 ARG A O 1
ATOM 814 N N . ILE A 1 106 ? 2.459 -3.742 -9.608 1.00 92.19 106 ILE A N 1
ATOM 815 C CA . ILE A 1 106 ? 2.987 -2.398 -9.386 1.00 92.19 106 ILE A CA 1
ATOM 816 C C . ILE A 1 106 ? 2.614 -1.536 -10.600 1.00 92.19 106 ILE A C 1
ATOM 818 O O . ILE A 1 106 ? 2.811 -1.960 -11.741 1.00 92.19 106 ILE A O 1
ATOM 822 N N . THR A 1 107 ? 2.066 -0.348 -10.368 1.00 92.00 107 THR A N 1
ATOM 823 C CA . THR A 1 107 ? 1.693 0.599 -11.431 1.00 92.00 107 THR A CA 1
ATOM 824 C C . THR A 1 107 ? 2.037 2.027 -10.999 1.00 92.00 107 THR A C 1
ATOM 826 O O . THR A 1 107 ? 2.000 2.312 -9.803 1.00 92.00 107 THR A O 1
ATOM 829 N N . ASP A 1 108 ? 2.386 2.893 -11.950 1.00 90.44 108 ASP A N 1
ATOM 830 C CA . ASP A 1 108 ? 2.671 4.319 -11.735 1.00 90.44 108 ASP A CA 1
ATOM 831 C C . ASP A 1 108 ? 3.789 4.560 -10.707 1.00 90.44 108 ASP A C 1
ATOM 833 O O . ASP A 1 108 ? 3.58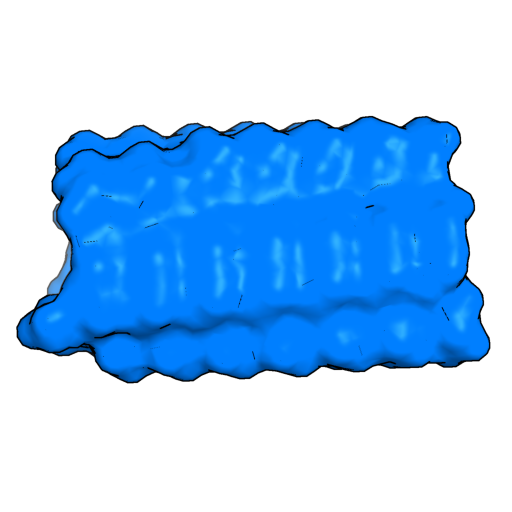6 5.180 -9.660 1.00 90.44 108 ASP A O 1
ATOM 837 N N . VAL A 1 109 ? 4.993 4.041 -10.989 1.00 92.25 109 VAL A N 1
ATOM 838 C CA . VAL A 1 109 ? 6.167 4.274 -10.132 1.00 92.25 109 VAL A CA 1
ATOM 839 C C . VAL A 1 109 ? 7.144 5.229 -10.797 1.00 92.25 109 VAL A C 1
ATOM 841 O O . VAL A 1 109 ? 7.731 4.939 -11.837 1.00 92.25 109 VAL A O 1
ATOM 844 N N . THR A 1 110 ? 7.360 6.391 -10.190 1.00 92.56 110 THR A N 1
ATOM 845 C CA . THR A 1 110 ? 8.202 7.416 -10.825 1.00 92.56 110 THR A CA 1
ATOM 846 C C . THR A 1 110 ? 9.689 7.087 -10.703 1.00 92.56 110 THR A C 1
ATOM 848 O O . THR A 1 110 ? 10.423 7.233 -11.683 1.00 92.56 110 THR A O 1
ATOM 851 N N . CYS A 1 111 ? 10.140 6.642 -9.527 1.00 88.31 111 CYS A N 1
ATOM 852 C CA . CYS A 1 111 ? 11.550 6.376 -9.255 1.00 88.31 111 CYS A CA 1
ATOM 853 C C . CYS A 1 111 ? 11.749 5.192 -8.298 1.00 88.31 111 CYS A C 1
ATOM 855 O O . CYS A 1 111 ? 11.182 5.171 -7.202 1.00 88.31 111 CYS A O 1
ATOM 857 N N . ILE A 1 112 ? 12.589 4.243 -8.710 1.00 92.44 112 ILE A N 1
ATOM 858 C CA . ILE A 1 112 ? 13.087 3.125 -7.908 1.00 92.44 112 ILE A CA 1
ATOM 859 C C . ILE A 1 112 ? 14.618 3.148 -7.955 1.00 92.44 112 ILE A C 1
ATOM 861 O O . ILE A 1 112 ? 15.202 3.183 -9.040 1.00 92.44 112 ILE A O 1
ATOM 865 N N . THR A 1 113 ? 15.261 3.102 -6.794 1.00 92.25 113 THR A N 1
ATOM 866 C CA . THR A 1 113 ? 16.725 3.090 -6.667 1.00 92.25 113 THR A CA 1
ATOM 867 C C . THR A 1 113 ? 17.142 2.094 -5.585 1.00 92.25 113 THR A C 1
ATOM 869 O O . THR A 1 113 ? 16.399 1.915 -4.621 1.00 92.25 113 THR A O 1
ATOM 872 N N . ASP A 1 114 ? 18.299 1.449 -5.741 1.00 89.69 114 ASP A N 1
ATOM 873 C CA . ASP A 1 114 ? 18.902 0.558 -4.737 1.00 89.69 114 ASP A CA 1
ATOM 874 C C . ASP A 1 114 ? 17.963 -0.580 -4.302 1.00 89.69 114 ASP A C 1
ATOM 876 O O . ASP A 1 114 ? 17.600 -0.717 -3.130 1.00 89.69 114 ASP A O 1
ATOM 880 N N . VAL A 1 115 ? 17.526 -1.400 -5.266 1.00 90.94 115 VAL A N 1
ATOM 881 C CA . VAL A 1 115 ? 16.709 -2.585 -4.971 1.00 90.94 115 VAL A CA 1
ATOM 882 C C . VAL A 1 115 ? 17.494 -3.856 -5.238 1.00 90.94 115 VAL A C 1
ATOM 884 O O . VAL A 1 115 ? 17.684 -4.255 -6.380 1.00 90.94 115 VAL A O 1
ATOM 887 N N . THR A 1 116 ? 17.926 -4.526 -4.175 1.00 90.44 116 THR A N 1
ATOM 888 C CA . THR A 1 116 ? 18.916 -5.609 -4.281 1.00 90.44 116 THR A CA 1
ATOM 889 C C . THR A 1 116 ? 18.334 -6.946 -4.732 1.00 90.44 116 THR A C 1
ATOM 891 O O . THR A 1 116 ? 19.062 -7.792 -5.250 1.00 90.44 116 THR A O 1
ATOM 894 N N . ARG A 1 117 ? 17.055 -7.211 -4.445 1.00 85.75 117 ARG A N 1
ATOM 895 C CA . ARG A 1 117 ? 16.423 -8.478 -4.821 1.00 85.75 117 ARG A CA 1
ATOM 896 C C . ARG A 1 117 ? 14.926 -8.330 -5.004 1.00 85.75 117 ARG A C 1
ATOM 898 O O . ARG A 1 117 ? 14.195 -8.134 -4.031 1.00 85.75 117 ARG A O 1
ATOM 905 N N . ILE A 1 118 ? 14.477 -8.547 -6.232 1.00 88.56 118 ILE A N 1
ATOM 906 C CA . ILE A 1 118 ? 13.065 -8.638 -6.594 1.00 88.56 118 ILE A CA 1
ATOM 907 C C . ILE A 1 118 ? 12.790 -10.024 -7.184 1.00 88.56 118 ILE A C 1
ATOM 909 O O . ILE A 1 118 ? 13.384 -10.394 -8.194 1.00 88.56 118 ILE A O 1
ATOM 913 N N . THR A 1 119 ? 11.875 -10.788 -6.590 1.00 88.81 119 THR A N 1
ATOM 914 C CA . THR A 1 119 ? 11.419 -12.074 -7.144 1.00 88.81 119 THR A CA 1
ATOM 915 C C . THR A 1 119 ? 9.903 -12.109 -7.294 1.00 88.81 119 THR A C 1
ATOM 917 O O . THR A 1 119 ? 9.178 -11.448 -6.552 1.00 88.81 119 THR A O 1
ATOM 920 N N . ASP A 1 120 ? 9.432 -12.875 -8.279 1.00 85.88 120 ASP A N 1
ATOM 921 C CA . ASP A 1 120 ? 8.010 -13.188 -8.474 1.00 85.88 120 ASP A CA 1
ATOM 922 C C . ASP A 1 120 ? 7.114 -11.953 -8.669 1.00 85.88 120 ASP A C 1
ATOM 924 O O . ASP A 1 120 ? 6.012 -11.841 -8.129 1.00 85.88 120 ASP A O 1
ATOM 928 N N . VAL A 1 121 ? 7.586 -11.003 -9.484 1.00 89.12 121 VAL A N 1
ATOM 929 C CA . VAL A 1 121 ? 6.786 -9.844 -9.894 1.00 89.12 121 VAL A CA 1
ATOM 930 C C . VAL A 1 121 ? 6.005 -10.165 -11.156 1.00 89.12 121 VAL A C 1
ATOM 932 O O . VAL A 1 121 ? 6.575 -10.326 -12.232 1.00 89.12 121 VAL A O 1
ATOM 935 N N . THR A 1 122 ? 4.682 -10.245 -11.030 1.00 90.00 122 THR A N 1
ATOM 936 C CA . THR A 1 122 ? 3.816 -10.649 -12.149 1.00 90.00 122 THR A CA 1
ATOM 937 C C . THR A 1 122 ? 3.568 -9.505 -13.131 1.00 90.00 122 THR A C 1
ATOM 939 O O . THR A 1 122 ? 3.503 -9.729 -14.341 1.00 90.00 122 THR A O 1
ATOM 942 N N . ARG A 1 123 ? 3.388 -8.271 -12.636 1.00 86.50 123 ARG A N 1
ATOM 943 C CA . ARG A 1 123 ? 3.064 -7.123 -13.491 1.00 86.50 123 ARG A CA 1
ATOM 944 C C . ARG A 1 123 ? 3.623 -5.809 -12.960 1.00 86.50 123 ARG A C 1
ATOM 946 O O . ARG A 1 123 ? 3.237 -5.359 -11.884 1.00 86.50 123 ARG A O 1
ATOM 953 N N . THR A 1 124 ? 4.440 -5.158 -13.774 1.00 89.31 124 THR A N 1
ATOM 954 C CA . THR A 1 124 ? 4.924 -3.787 -13.587 1.00 89.31 124 THR A CA 1
ATOM 955 C C . THR A 1 124 ? 4.531 -2.959 -14.804 1.00 89.31 124 THR A C 1
ATOM 957 O O . THR A 1 124 ? 4.758 -3.374 -15.940 1.00 89.31 124 THR A O 1
ATOM 960 N N . THR A 1 125 ? 3.898 -1.809 -14.589 1.00 90.31 125 THR A N 1
ATOM 961 C CA . THR A 1 125 ? 3.597 -0.844 -15.658 1.00 90.31 125 THR A CA 1
ATOM 962 C C . THR A 1 125 ? 3.965 0.560 -15.207 1.00 90.31 125 THR A C 1
ATOM 964 O O . THR A 1 125 ? 3.941 0.848 -14.012 1.00 90.31 125 THR A O 1
ATOM 967 N N . ASP A 1 126 ? 4.317 1.413 -16.168 1.00 86.62 126 ASP A N 1
ATOM 968 C CA . ASP A 1 126 ? 4.525 2.848 -15.942 1.00 86.62 126 ASP A CA 1
ATOM 969 C C . ASP A 1 126 ? 5.610 3.146 -14.895 1.00 86.62 126 ASP A C 1
ATOM 971 O O . ASP A 1 126 ? 5.458 3.999 -14.021 1.00 86.62 126 ASP A O 1
ATOM 975 N N . VAL A 1 127 ? 6.731 2.418 -14.985 1.00 89.69 127 VAL A N 1
ATOM 976 C CA . VAL A 1 127 ? 7.929 2.718 -14.195 1.00 89.69 127 VAL A CA 1
ATOM 977 C C . VAL A 1 127 ? 8.845 3.635 -14.998 1.00 89.69 127 VAL A C 1
ATOM 979 O O . VAL A 1 127 ? 9.331 3.244 -16.058 1.00 89.69 127 VAL A O 1
ATOM 982 N N . THR A 1 128 ? 9.061 4.864 -14.520 1.00 89.31 128 THR A N 1
ATOM 983 C CA . THR A 1 128 ? 9.777 5.890 -15.307 1.00 89.31 128 THR A CA 1
ATOM 984 C C . THR A 1 128 ? 11.294 5.826 -15.116 1.00 89.31 128 THR A C 1
ATOM 986 O O . THR A 1 128 ? 12.037 5.909 -16.091 1.00 89.31 128 THR A O 1
ATOM 989 N N . HIS A 1 129 ? 11.763 5.662 -13.876 1.00 84.88 129 HIS A N 1
ATOM 990 C CA . HIS A 1 129 ? 13.188 5.574 -13.549 1.00 84.88 129 HIS A CA 1
ATOM 991 C C . HIS A 1 129 ? 13.451 4.369 -12.644 1.00 84.88 129 HIS A C 1
ATOM 993 O O . HIS A 1 129 ? 12.849 4.249 -11.577 1.00 84.88 129 HIS A O 1
ATOM 999 N N . MET A 1 130 ? 14.364 3.492 -13.066 1.00 89.00 130 MET A N 1
ATOM 1000 C CA . MET A 1 130 ? 14.893 2.387 -12.264 1.00 89.00 130 MET A CA 1
ATOM 1001 C C . MET A 1 130 ? 16.414 2.375 -12.391 1.00 89.00 130 MET A C 1
ATOM 1003 O O . MET A 1 130 ? 16.928 2.274 -13.506 1.00 89.00 130 MET A O 1
ATOM 1007 N N . THR A 1 131 ? 17.126 2.464 -11.273 1.00 88.69 131 THR A N 1
ATOM 1008 C CA . THR A 1 131 ? 18.592 2.348 -11.215 1.00 88.69 131 THR A CA 1
ATOM 1009 C C . THR A 1 131 ? 18.998 1.420 -10.078 1.00 88.69 131 THR A C 1
ATOM 1011 O O . THR A 1 131 ? 18.277 1.311 -9.090 1.00 88.69 131 THR A O 1
ATOM 1014 N N . ASP A 1 132 ? 20.132 0.734 -10.232 1.00 83.06 132 ASP A N 1
ATOM 1015 C CA . ASP A 1 132 ? 20.706 -0.138 -9.195 1.00 83.06 132 ASP A CA 1
ATOM 1016 C C . ASP A 1 132 ? 19.718 -1.197 -8.668 1.00 83.06 132 ASP A C 1
ATOM 1018 O O . ASP A 1 132 ? 19.586 -1.438 -7.470 1.00 83.06 132 ASP A O 1
ATOM 1022 N N . VAL A 1 133 ? 18.991 -1.822 -9.603 1.00 84.75 133 VAL A N 1
ATOM 1023 C CA . VAL A 1 133 ? 18.093 -2.952 -9.334 1.00 84.75 133 VAL A CA 1
ATOM 1024 C C . VAL A 1 133 ? 18.780 -4.252 -9.755 1.00 84.75 133 VAL A C 1
ATOM 1026 O O . VAL A 1 133 ? 19.139 -4.392 -10.928 1.00 84.75 133 VAL A O 1
ATOM 1029 N N . THR A 1 134 ? 18.959 -5.190 -8.822 1.00 75.62 134 THR A N 1
ATOM 1030 C CA . THR A 1 134 ? 19.573 -6.516 -9.047 1.00 75.62 134 THR A CA 1
ATOM 1031 C C . THR A 1 134 ? 18.631 -7.659 -8.686 1.00 75.62 134 THR A C 1
ATOM 1033 O O . THR A 1 134 ? 18.805 -8.744 -9.281 1.00 75.62 134 THR A O 1
#

Sequence (134 aa):
VTCTTDVTHITDITRNTDVNRTTDVTRTTDVTRTTDVTRITDVTCITDVTRTTDVTCIMDVTRTTDVTRITDVTRITDVTCTTDVTRTTDVTRTTDVTRTTDVTRITDVTCITDVTRITDVTRTTDVTHMTDVT

Secondary structure (DSSP, 8-state):
-EEE-SEEEE---BS-EEEEEE-SEEEE--BB-BEEE--B-SEEEEEEE--B--EEEE--EEEEEEE--EEEEEEEEEEEEEEEE--EEEEEEEEEE--EEEE--EEEEEEEEEE--EEEE--EEEEEEEEEE-